Protein AF-0000000066654428 (afdb_homodimer)

Radius of gyration: 16.08 Å; Cα contacts (8 Å, |Δi|>4): 349; chains: 2; bounding box: 26×42×47 Å

Sequence (152 aa):
MPVRPGQLFSATLLLRHNFTASLLTLRIKVKKGLHVTAARPAQPTLWTAKLDRFKGSRHHTTLITCHRAGLTEPDSMPVRPGQLFSATLLLRHNFTASLLTLRIKVKKGLHVTAARPAQPTLWTAKLDRFKGSRHHTTLITCHRAGLTEPDS

Secondary structure (DSSP, 8-state):
----TT-EEEEEEEE-TT---SEEEEEEEEETTEEEEEEEES-TTTEEEEEEEEE-SSEEEEEEEEEETTS-----/----TT-EEEEEEEE-TT---SEEEEEEEEETTEEEEEEEES-TTTEEEEEEEEE-SSEEEEEEEEEETTS-----

Foldseek 3Di:
DPPDPPDDDDDDDDDDPPDDDQKDKDKDKDFPPDDDDDDDDPDCVQKDKDWDWDDDPGIIMIMIMMGGPPPPPPPD/DPPDPPDDDDDDDDDDPPDDDQKDKDKDKDFPPDDDDDDDDPDCVQKDKDWDWDDDPGIIMIMIMMGGPPPPPPPD

pLDDT: mean 82.87, std 14.74, rang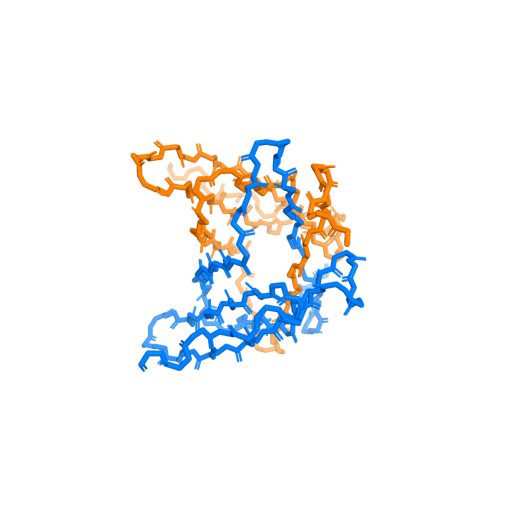e [31.94, 96.75]

Organism: Homo sapiens (NCBI:txid9606)

Solvent-accessible surface area (backbone atoms only — not comparable to full-atom values): 8413 Å² total; per-residue (Å²): 128,74,76,55,48,66,44,42,32,35,36,34,28,33,33,33,72,85,40,74,72,56,65,47,55,36,42,39,38,30,45,74,48,53,39,80,74,47,65,43,57,68,51,61,87,49,31,41,71,45,84,47,80,42,84,54,97,71,34,30,37,37,42,36,44,34,34,34,51,86,61,69,71,74,83,118,130,74,78,55,50,67,43,42,33,36,35,33,28,34,32,33,72,85,41,76,74,56,66,47,55,35,40,39,38,31,43,74,48,52,39,80,75,46,66,42,55,68,50,61,85,49,32,44,71,45,82,46,80,40,84,53,96,68,36,30,38,36,40,35,42,33,33,37,52,86,62,68,72,74,80,117

InterPro domains:
  IPR026307 Transmembrane protein 132 [PTHR13388] (2-69)
  IPR055421 Transmembrane protein TMEM132, cohesin-like domain [PF23039] (2-70)

Nearest PDB structures (foldseek):
  5wi4-assembly1_B  TM=5.857E-01  e=2.113E-01  Mus musculus
  7sbd-assembly1_H  TM=5.247E-01  e=6.976E+00  Mus musculus
  7sd2-assembly1_H  TM=4.646E-01  e=6.976E+00  Mus musculus
  5wi4-assembly1_B  TM=5.860E-01  e=2.113E-01  Mus musculus
  7sbd-assembly1_H  TM=5.267E-01  e=6.976E+00  Mus musculus

Structure (mmCIF, N/CA/C/O backbone):
data_AF-0000000066654428-model_v1
#
loop_
_entity.id
_entity.type
_entity.pdbx_description
1 polymer 'Transmembrane protein 132A'
#
loop_
_atom_site.group_PDB
_atom_site.id
_atom_site.type_symbol
_atom_site.label_atom_id
_atom_site.label_alt_id
_atom_site.label_comp_id
_atom_site.label_asym_id
_atom_site.label_entity_id
_atom_site.label_seq_id
_atom_site.pdbx_PDB_ins_code
_atom_site.Cartn_x
_atom_site.Cartn_y
_atom_site.Cartn_z
_atom_site.occupancy
_atom_site.B_iso_or_equiv
_atom_site.auth_seq_id
_atom_site.auth_comp_id
_atom_site.auth_asym_id
_atom_site.auth_atom_id
_atom_site.pdbx_PDB_model_num
ATOM 1 N N . MET A 1 1 ? 9.797 -19.156 -13.656 1 41.28 1 MET A N 1
ATOM 2 C CA . MET A 1 1 ? 9.789 -19.656 -12.281 1 41.28 1 MET A CA 1
ATOM 3 C C . MET A 1 1 ? 8.523 -19.219 -11.547 1 41.28 1 MET A C 1
ATOM 5 O O . MET A 1 1 ? 8.055 -18.094 -11.734 1 41.28 1 MET A O 1
ATOM 9 N N . PRO A 1 2 ? 7.82 -20.156 -11.008 1 47.47 2 PRO A N 1
ATOM 10 C CA . PRO A 1 2 ? 6.578 -19.844 -10.289 1 47.47 2 PRO A CA 1
ATOM 11 C C . PRO A 1 2 ? 6.766 -18.781 -9.211 1 47.47 2 PRO A C 1
ATOM 13 O O . PRO A 1 2 ? 7.883 -18.594 -8.719 1 47.47 2 PRO A O 1
ATOM 16 N N . VAL A 1 3 ? 5.875 -17.922 -9.203 1 57.34 3 VAL A N 1
ATOM 17 C CA . VAL A 1 3 ? 5.922 -16.969 -8.094 1 57.34 3 VAL A CA 1
ATOM 18 C C . VAL A 1 3 ? 6.184 -17.719 -6.785 1 57.34 3 VAL A C 1
ATOM 20 O O . VAL A 1 3 ? 5.594 -18.781 -6.539 1 57.34 3 VAL A O 1
ATOM 23 N N . ARG A 1 4 ? 7.414 -17.531 -6.289 1 64.69 4 ARG A N 1
ATOM 24 C CA . ARG A 1 4 ? 7.82 -18.25 -5.086 1 64.69 4 ARG A CA 1
ATOM 25 C C . ARG A 1 4 ? 7.203 -17.609 -3.842 1 64.69 4 ARG A C 1
ATOM 27 O O . ARG A 1 4 ? 7.039 -16.391 -3.771 1 64.69 4 ARG A O 1
ATOM 34 N N . PRO A 1 5 ? 6.582 -18.406 -3.078 1 64.62 5 PRO A N 1
ATOM 35 C CA . PRO A 1 5 ? 6.184 -17.938 -1.747 1 64.62 5 PRO A CA 1
ATOM 36 C C . PRO A 1 5 ? 7.266 -17.109 -1.067 1 64.62 5 PRO A C 1
ATOM 38 O O . PRO A 1 5 ? 8.453 -17.391 -1.213 1 64.62 5 PRO A O 1
ATOM 41 N N . GLY A 1 6 ? 6.848 -15.938 -0.519 1 74.25 6 GLY A N 1
ATOM 42 C CA . GLY A 1 6 ? 7.766 -15.094 0.233 1 74.25 6 GLY A CA 1
ATOM 43 C C . GLY A 1 6 ? 8.203 -13.859 -0.529 1 74.25 6 GLY A C 1
ATOM 44 O O . GLY A 1 6 ? 8.945 -13.031 -0.003 1 74.25 6 GLY A O 1
ATOM 45 N N . GLN A 1 7 ? 7.668 -13.836 -1.763 1 80.81 7 GLN A N 1
ATOM 46 C CA . GLN A 1 7 ? 8 -12.633 -2.523 1 80.81 7 GLN A CA 1
ATOM 47 C C . GLN A 1 7 ? 7.289 -11.406 -1.954 1 80.81 7 GLN A C 1
ATOM 49 O O . GLN A 1 7 ? 6.121 -11.484 -1.564 1 80.81 7 GLN A O 1
ATOM 54 N N . LEU A 1 8 ? 8.055 -10.25 -2.035 1 86.88 8 LEU A N 1
ATOM 55 C CA . LEU A 1 8 ? 7.527 -9.016 -1.458 1 86.88 8 LEU A CA 1
ATOM 56 C C . LEU A 1 8 ? 7.086 -8.047 -2.553 1 86.88 8 LEU A C 1
ATOM 58 O O . LEU A 1 8 ? 7.711 -7.977 -3.613 1 86.88 8 LEU A O 1
ATOM 62 N N . PHE A 1 9 ? 5.988 -7.449 -2.301 1 89.5 9 PHE A N 1
ATOM 63 C CA . PHE A 1 9 ? 5.5 -6.324 -3.088 1 89.5 9 PHE A CA 1
ATOM 64 C C . PHE A 1 9 ? 5.383 -5.074 -2.229 1 89.5 9 PHE A C 1
ATOM 66 O O . PHE A 1 9 ? 5.008 -5.148 -1.056 1 89.5 9 PHE A O 1
ATOM 73 N N . SER A 1 10 ? 5.754 -3.9 -2.924 1 93.62 10 SER A N 1
ATOM 74 C CA . SER A 1 10 ? 5.68 -2.672 -2.139 1 93.62 10 SER A CA 1
ATOM 75 C C . SER A 1 10 ? 4.926 -1.581 -2.891 1 93.62 10 SER A C 1
ATOM 77 O O . SER A 1 10 ? 4.984 -1.513 -4.121 1 93.62 10 SER A O 1
ATOM 79 N N . ALA A 1 11 ? 4.234 -0.847 -2.121 1 94.44 11 ALA A N 1
ATOM 80 C CA . ALA A 1 11 ? 3.645 0.391 -2.627 1 94.44 11 ALA A CA 1
ATOM 81 C C . ALA A 1 11 ? 4.168 1.601 -1.857 1 94.44 11 ALA A C 1
ATOM 83 O O . ALA A 1 11 ? 4.336 1.543 -0.637 1 94.44 11 ALA A O 1
ATOM 84 N N . THR A 1 12 ? 4.469 2.652 -2.615 1 94.69 12 THR A N 1
ATOM 85 C CA . THR A 1 12 ? 4.988 3.881 -2.023 1 94.69 12 THR A CA 1
ATOM 86 C C . THR A 1 12 ? 3.998 5.027 -2.205 1 94.69 12 THR A C 1
ATOM 88 O O . THR A 1 12 ? 3.414 5.188 -3.279 1 94.69 12 THR A O 1
ATOM 91 N N . LEU A 1 13 ? 3.844 5.852 -1.18 1 92.81 13 LEU A N 1
ATOM 92 C CA . LEU A 1 13 ? 2.939 6.996 -1.181 1 92.81 13 LEU A CA 1
ATOM 93 C C . LEU A 1 13 ? 3.695 8.289 -0.886 1 92.81 13 LEU A C 1
ATOM 95 O O . LEU A 1 13 ? 4.66 8.281 -0.119 1 92.81 13 LEU A O 1
ATOM 99 N N . LEU A 1 14 ? 3.166 9.367 -1.445 1 90.69 14 LEU A N 1
ATOM 100 C CA . LEU A 1 14 ? 3.766 10.68 -1.252 1 90.69 14 LEU A CA 1
ATOM 101 C C . LEU A 1 14 ? 2.754 11.656 -0.663 1 90.69 14 LEU A C 1
ATOM 103 O O . LEU A 1 14 ? 1.617 11.742 -1.133 1 90.69 14 LEU A O 1
ATOM 107 N N . LEU A 1 15 ? 3.271 12.367 0.256 1 86.5 15 LEU A N 1
ATOM 108 C CA . LEU A 1 15 ? 2.48 13.469 0.8 1 86.5 15 LEU A CA 1
ATOM 109 C C . LEU A 1 15 ? 2.652 14.727 -0.037 1 86.5 15 LEU A C 1
ATOM 111 O O . LEU A 1 15 ? 3.777 15.18 -0.255 1 86.5 15 LEU A O 1
ATOM 115 N N . ARG A 1 16 ? 1.512 15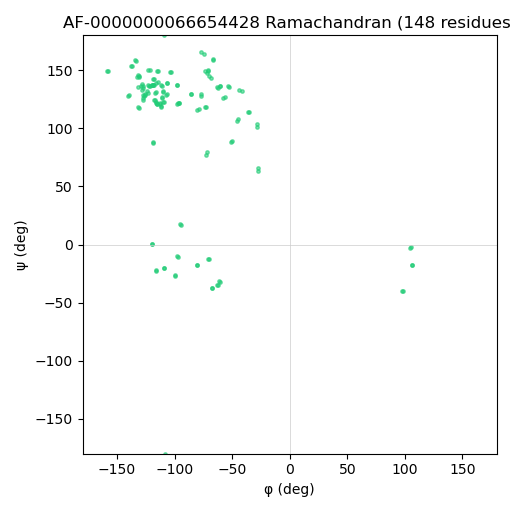.219 -0.35 1 84.94 16 ARG A N 1
ATOM 116 C CA . ARG A 1 16 ? 1.581 16.453 -1.125 1 84.94 16 ARG A CA 1
ATOM 117 C C . ARG A 1 16 ? 1.91 17.641 -0.231 1 84.94 16 ARG A C 1
ATOM 119 O O . ARG A 1 16 ? 1.803 17.547 0.994 1 84.94 16 ARG A O 1
ATOM 126 N N . HIS A 1 17 ? 2.283 18.703 -0.923 1 78.88 17 HIS A N 1
ATOM 127 C CA . HIS A 1 17 ? 2.744 19.891 -0.221 1 78.88 17 HIS A CA 1
ATOM 128 C C . HIS A 1 17 ? 1.653 20.469 0.684 1 78.88 17 HIS A C 1
ATOM 130 O O . HIS A 1 17 ? 1.942 20.969 1.77 1 78.88 17 HIS A O 1
ATOM 136 N N . ASN A 1 18 ? 0.404 20.297 0.252 1 74.75 18 ASN A N 1
ATOM 137 C CA . ASN A 1 18 ? -0.664 20.938 1.018 1 74.75 18 ASN A CA 1
ATOM 138 C C . ASN A 1 18 ? -1.264 19.984 2.043 1 74.75 18 ASN A C 1
ATOM 140 O O . ASN A 1 18 ? -2.289 20.281 2.654 1 74.75 18 ASN A O 1
ATOM 144 N N . PHE A 1 19 ? -0.547 18.922 2.328 1 77.25 19 PHE A N 1
ATOM 145 C CA . PHE A 1 19 ? -1.05 17.953 3.301 1 77.25 19 PHE A CA 1
ATOM 146 C C . PHE A 1 19 ? -0.788 18.438 4.723 1 77.25 19 PHE A C 1
ATOM 148 O O . PHE A 1 19 ? 0.36 18.688 5.098 1 77.25 19 PHE A O 1
ATOM 155 N N . THR A 1 20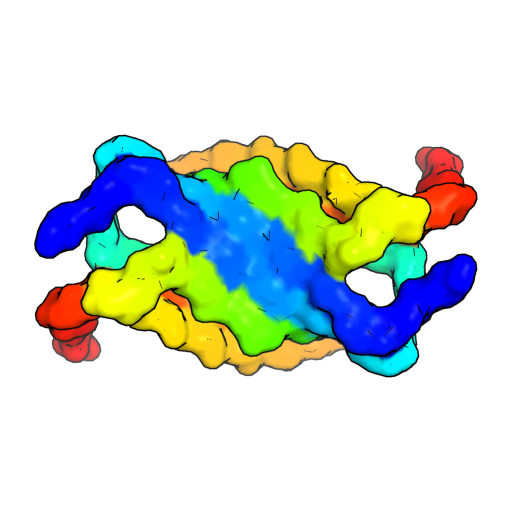 ? -1.75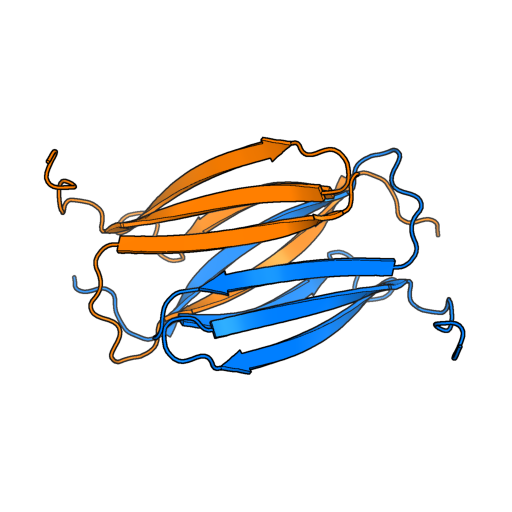3 18.703 5.504 1 78.38 20 THR A N 1
ATOM 156 C CA . THR A 1 20 ? -1.586 19.281 6.836 1 78.38 20 THR A CA 1
ATOM 157 C C . THR A 1 20 ? -2.148 18.344 7.902 1 78.38 20 THR A C 1
ATOM 159 O O . THR A 1 20 ? -2.039 18.625 9.102 1 78.38 20 THR A O 1
ATOM 162 N N . ALA A 1 21 ? -2.648 17.234 7.535 1 80 21 ALA A N 1
ATOM 163 C CA . ALA A 1 21 ? -3.281 16.344 8.5 1 80 21 ALA A CA 1
ATOM 164 C C . ALA A 1 21 ? -2.238 15.664 9.383 1 80 21 ALA A C 1
ATOM 166 O O . ALA A 1 21 ? -1.088 15.492 8.969 1 80 21 ALA A O 1
ATOM 167 N N . SER A 1 22 ? -2.688 15.398 10.625 1 82.75 22 SER A N 1
ATOM 168 C CA . SER A 1 22 ? -1.831 14.672 11.555 1 82.75 22 SER A CA 1
ATOM 169 C C . SER A 1 22 ? -2.189 13.188 11.594 1 82.75 22 SER A C 1
ATOM 171 O O . SER A 1 22 ? -1.554 12.406 12.312 1 82.75 22 SER A O 1
ATOM 173 N N . LEU A 1 23 ? -3.346 12.945 10.922 1 84.38 23 LEU A N 1
ATOM 174 C CA . LEU A 1 23 ? -3.828 11.57 10.844 1 84.38 23 LEU A CA 1
ATOM 175 C C . LEU A 1 23 ? -4.105 11.164 9.398 1 84.38 23 LEU A C 1
ATOM 177 O O . LEU A 1 23 ? -4.688 11.945 8.633 1 84.38 23 LEU A O 1
ATOM 181 N N . LEU A 1 24 ? -3.496 10.008 9.07 1 87.25 24 LEU A N 1
ATOM 182 C CA . LEU A 1 24 ? -3.791 9.445 7.758 1 87.25 24 LEU A CA 1
ATOM 183 C C . LEU A 1 24 ? -4.219 7.984 7.871 1 87.25 24 LEU A C 1
ATOM 185 O O . LEU A 1 24 ? -3.658 7.234 8.672 1 87.25 24 LEU A O 1
ATOM 189 N N . THR A 1 25 ? -5.254 7.684 7.07 1 90.12 25 THR A N 1
ATOM 190 C CA . THR A 1 25 ? -5.73 6.305 7.055 1 90.12 25 THR A CA 1
ATOM 191 C C . THR A 1 25 ? -5.719 5.746 5.633 1 90.12 25 THR A C 1
ATOM 193 O O . THR A 1 25 ? -6.156 6.414 4.695 1 90.12 25 THR A O 1
ATOM 196 N N . LEU A 1 26 ? -5.168 4.551 5.52 1 92.56 26 LEU A N 1
ATOM 197 C CA . LEU A 1 26 ? -5.199 3.822 4.258 1 92.56 26 LEU A CA 1
ATOM 198 C C . LEU A 1 26 ? -5.898 2.477 4.422 1 92.56 26 LEU A C 1
ATOM 200 O O . LEU A 1 26 ? -5.684 1.778 5.414 1 92.56 26 LEU A O 1
ATOM 204 N N . ARG A 1 27 ? -6.727 2.195 3.445 1 95.31 27 ARG A N 1
ATOM 205 C CA . ARG A 1 27 ? -7.375 0.889 3.383 1 95.31 27 ARG A CA 1
ATOM 206 C C . ARG A 1 27 ? -6.922 0.112 2.15 1 95.31 27 ARG A C 1
ATOM 208 O O . ARG A 1 27 ? -7.043 0.596 1.024 1 95.31 27 ARG A O 1
ATOM 215 N N . ILE A 1 28 ? -6.34 -1.056 2.418 1 95.44 28 ILE A N 1
ATOM 216 C CA . ILE A 1 28 ? -5.816 -1.895 1.345 1 95.44 28 ILE A CA 1
ATOM 217 C C . ILE A 1 28 ? -6.59 -3.211 1.295 1 95.44 28 ILE A C 1
ATOM 219 O O . ILE A 1 28 ? -6.652 -3.939 2.287 1 95.44 28 ILE A O 1
ATOM 223 N N . LYS A 1 29 ? -7.188 -3.506 0.164 1 94.75 29 LYS A N 1
ATOM 224 C CA . LYS A 1 29 ? -7.84 -4.785 -0.091 1 94.75 29 LYS A CA 1
ATOM 225 C C . LYS A 1 29 ? -7.02 -5.641 -1.053 1 94.75 29 LYS A C 1
ATOM 227 O O . LYS A 1 29 ? -6.621 -5.172 -2.121 1 94.75 29 LYS A O 1
ATOM 232 N N . VAL A 1 30 ? -6.797 -6.949 -0.598 1 91.31 30 VAL A N 1
ATOM 233 C CA . VAL A 1 30 ? -5.992 -7.848 -1.419 1 91.31 30 VAL A CA 1
ATOM 234 C C . VAL A 1 30 ? -6.672 -9.211 -1.515 1 91.31 30 VAL A C 1
ATOM 236 O O . VAL A 1 30 ? -7.523 -9.547 -0.689 1 91.31 30 VAL A O 1
ATOM 239 N N . LYS A 1 31 ? -6.289 -9.867 -2.508 1 86.19 31 LYS A N 1
ATOM 240 C CA . LYS A 1 31 ? -6.789 -11.227 -2.648 1 86.19 31 LYS A CA 1
ATOM 241 C C . LYS A 1 31 ? -6.25 -12.125 -1.536 1 86.19 31 LYS A C 1
ATOM 243 O O . LYS A 1 31 ? -5.219 -11.828 -0.934 1 86.19 31 LYS A O 1
ATOM 248 N N . LYS A 1 32 ? -7.055 -13.273 -1.359 1 83.81 32 LYS A N 1
ATOM 249 C CA . LYS A 1 32 ? -6.574 -14.266 -0.402 1 83.81 32 LYS A CA 1
ATOM 250 C C . LYS A 1 32 ? -5.215 -14.812 -0.817 1 83.81 32 LYS A C 1
ATOM 252 O O . LYS A 1 32 ? -4.973 -15.055 -2.002 1 83.81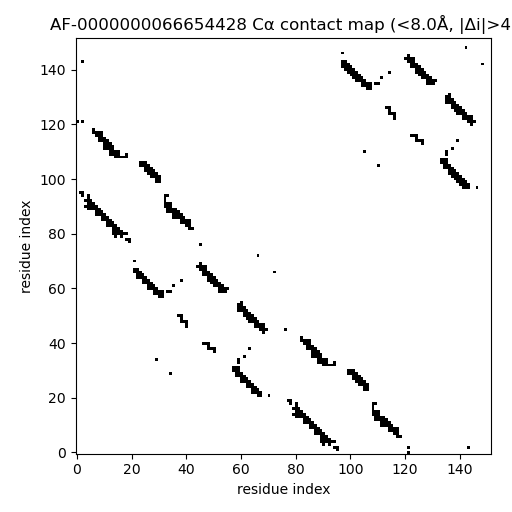 32 LYS A O 1
ATOM 257 N N . GLY A 1 33 ? -4.27 -14.953 0.179 1 83.88 33 GLY A N 1
ATOM 258 C CA . GLY A 1 33 ? -2.918 -15.398 -0.127 1 83.88 33 GLY A CA 1
ATOM 259 C C . GLY A 1 33 ? -1.893 -14.281 -0.056 1 83.88 33 GLY A C 1
ATOM 260 O O . GLY A 1 33 ? -0.688 -14.539 -0.01 1 83.88 33 GLY A O 1
ATOM 261 N N . LEU A 1 34 ? -2.367 -13.086 -0.093 1 86.12 34 LEU A N 1
ATOM 262 C CA . LEU A 1 34 ? -1.494 -11.938 0.106 1 86.12 34 LEU A CA 1
ATOM 263 C C . LEU A 1 34 ? -1.672 -11.352 1.504 1 86.12 34 LEU A C 1
ATOM 265 O O . LEU A 1 34 ? -2.76 -11.43 2.078 1 86.12 34 LEU A O 1
ATOM 269 N N . HIS A 1 35 ? -0.455 -10.773 1.996 1 89.75 35 HIS A N 1
ATOM 270 C CA . HIS A 1 35 ? -0.482 -10.148 3.312 1 89.75 35 HIS A CA 1
ATOM 271 C C . HIS A 1 35 ? 0.348 -8.867 3.332 1 89.75 35 HIS A C 1
ATOM 273 O O . HIS A 1 35 ? 1.509 -8.867 2.914 1 89.75 35 HIS A O 1
ATOM 279 N N . VAL A 1 36 ? -0.372 -7.863 3.82 1 93.5 36 VAL A N 1
ATOM 280 C CA . VAL A 1 36 ? 0.427 -6.672 4.098 1 93.5 36 VAL A CA 1
ATOM 281 C C . VAL A 1 36 ? 1.292 -6.906 5.332 1 93.5 36 VAL A C 1
ATOM 283 O O . VAL A 1 36 ? 0.772 -7.141 6.426 1 93.5 36 VAL A O 1
ATOM 286 N N . THR A 1 37 ? 2.576 -6.852 5.203 1 93.75 37 THR A N 1
ATOM 287 C CA . THR A 1 37 ? 3.477 -7.238 6.285 1 93.75 37 THR A CA 1
ATOM 288 C C . THR A 1 37 ? 3.996 -6.008 7.023 1 93.75 37 THR A C 1
ATOM 290 O O . THR A 1 37 ? 4.391 -6.098 8.188 1 93.75 37 THR A O 1
ATOM 293 N N . ALA A 1 38 ? 4.047 -4.879 6.324 1 94.06 38 ALA A N 1
ATOM 294 C CA . ALA A 1 38 ? 4.602 -3.707 6.996 1 94.06 38 ALA A CA 1
ATOM 295 C C . ALA A 1 38 ? 4.125 -2.418 6.336 1 94.06 38 ALA A C 1
ATOM 297 O O . ALA A 1 38 ? 3.758 -2.416 5.156 1 94.06 38 ALA A O 1
ATOM 298 N N . ALA A 1 39 ? 4.016 -1.459 7.074 1 93.5 39 ALA A N 1
ATOM 299 C CA . ALA A 1 39 ? 3.873 -0.062 6.672 1 93.5 39 ALA A CA 1
ATOM 300 C C . ALA A 1 39 ? 4.938 0.81 7.336 1 93.5 39 ALA A C 1
ATOM 302 O O . ALA A 1 39 ? 5.133 0.748 8.547 1 93.5 39 ALA A O 1
ATOM 303 N N . ARG A 1 40 ? 5.535 1.527 6.414 1 91.31 40 ARG A N 1
ATOM 304 C CA . ARG A 1 40 ? 6.672 2.27 6.949 1 91.31 40 ARG A CA 1
ATOM 305 C C . ARG A 1 40 ? 6.621 3.732 6.527 1 91.31 40 ARG A C 1
ATOM 307 O O . ARG A 1 40 ? 6.684 4.043 5.336 1 91.31 40 ARG A O 1
ATOM 314 N N . PRO A 1 41 ? 6.5 4.621 7.566 1 87.62 41 PRO A N 1
ATOM 315 C CA . PRO A 1 41 ? 6.676 6.031 7.219 1 87.62 41 PRO A CA 1
ATOM 316 C C . PRO A 1 41 ? 8.117 6.379 6.875 1 87.62 41 PRO A C 1
ATOM 318 O O . PRO A 1 41 ? 9.047 5.754 7.391 1 87.62 41 PRO A O 1
ATOM 321 N N . ALA A 1 42 ? 8.305 7.32 6.047 1 84.94 42 ALA A N 1
ATOM 322 C CA . ALA A 1 42 ? 9.648 7.73 5.652 1 84.94 42 ALA A CA 1
ATOM 323 C C . ALA A 1 42 ? 10.43 8.266 6.852 1 84.94 42 ALA A C 1
ATOM 325 O O . ALA A 1 42 ? 11.656 8.141 6.902 1 84.94 42 ALA A O 1
ATOM 326 N N . GLN A 1 43 ? 9.719 8.922 7.723 1 86.25 43 GLN A N 1
ATOM 327 C CA . GLN A 1 43 ? 10.336 9.461 8.93 1 86.25 43 GLN A CA 1
ATOM 328 C C . GLN A 1 43 ? 9.711 8.852 10.18 1 86.25 43 GLN A C 1
ATOM 330 O O . GLN A 1 43 ? 8.852 9.469 10.82 1 86.25 43 GLN A O 1
ATOM 335 N N . PRO A 1 44 ? 10.219 7.727 10.625 1 84.38 44 PRO A N 1
ATOM 336 C CA . PRO A 1 44 ? 9.602 6.988 11.727 1 84.38 44 PRO A CA 1
ATOM 337 C C . PRO A 1 44 ? 9.742 7.707 13.07 1 84.38 44 PRO A C 1
ATOM 339 O O . PRO A 1 44 ? 9.07 7.344 14.039 1 84.38 44 PRO A O 1
ATOM 342 N N . THR A 1 45 ? 10.555 8.672 13.102 1 83.31 45 THR A N 1
ATOM 343 C CA . THR A 1 45 ? 10.672 9.445 14.336 1 83.31 45 THR A CA 1
ATOM 344 C C . THR A 1 45 ? 9.539 10.469 14.43 1 83.31 45 THR A C 1
ATOM 346 O O . THR A 1 45 ? 9.25 10.977 15.516 1 83.31 45 THR A O 1
ATOM 349 N N . LEU A 1 46 ? 8.875 10.758 13.305 1 83.56 46 LEU A N 1
ATOM 350 C CA . LEU A 1 46 ? 7.855 11.789 13.266 1 83.56 46 LEU A CA 1
ATOM 351 C C . LEU A 1 46 ? 6.465 11.18 13.109 1 83.56 46 LEU A C 1
ATOM 353 O O . LEU A 1 46 ? 5.461 11.828 13.422 1 83.56 46 LEU A O 1
ATOM 357 N N . TRP A 1 47 ? 6.531 9.93 12.617 1 86 47 TRP A N 1
ATOM 358 C CA . TRP A 1 47 ? 5.254 9.266 12.383 1 86 47 TRP A CA 1
ATOM 359 C C . TRP A 1 47 ? 5.258 7.855 12.961 1 86 47 TRP A C 1
ATOM 361 O O . TRP A 1 47 ? 6.273 7.16 12.898 1 86 47 TRP A O 1
ATOM 371 N N . THR A 1 48 ? 3.961 7.562 13.469 1 89.19 48 THR A N 1
ATOM 372 C CA . THR A 1 48 ? 3.748 6.168 13.836 1 89.19 48 THR A CA 1
ATOM 373 C C . THR A 1 48 ? 2.703 5.52 12.93 1 89.19 48 THR A C 1
ATOM 375 O O . THR A 1 48 ? 1.821 6.203 12.406 1 89.19 48 THR A O 1
ATOM 378 N N . ALA A 1 49 ? 2.934 4.227 12.758 1 91.75 49 ALA A N 1
ATOM 379 C CA . ALA A 1 49 ? 1.996 3.494 11.906 1 91.75 49 ALA A CA 1
ATOM 380 C C . ALA A 1 49 ? 1.456 2.26 12.625 1 91.75 49 ALA A C 1
ATOM 382 O O . ALA A 1 49 ? 2.197 1.569 13.328 1 91.75 49 ALA A O 1
ATOM 383 N N . LYS A 1 50 ? 0.147 2.078 12.531 1 93.19 50 LYS A N 1
ATOM 384 C CA . LYS A 1 50 ? -0.521 0.878 13.023 1 93.19 50 LYS A CA 1
ATOM 385 C C . LYS A 1 50 ? -1.216 0.129 11.891 1 93.19 50 LYS A C 1
ATOM 387 O O . LYS A 1 50 ? -1.834 0.744 11.023 1 93.19 50 LYS A O 1
ATOM 392 N N . LEU A 1 51 ? -0.993 -1.225 12.016 1 95.31 51 LEU A N 1
ATOM 393 C CA . LEU A 1 51 ? -1.641 -2.076 11.023 1 95.31 51 LEU A CA 1
ATOM 394 C C . LEU A 1 51 ? -2.717 -2.941 11.664 1 95.31 51 LEU A C 1
ATOM 396 O O . LEU A 1 51 ? -2.445 -3.658 12.633 1 95.31 51 LEU A O 1
ATOM 400 N N . ASP A 1 52 ? -3.992 -2.775 11.164 1 96.25 52 ASP A N 1
ATOM 401 C CA . ASP A 1 52 ? -5.086 -3.67 11.531 1 96.25 52 ASP A CA 1
ATOM 402 C C . ASP A 1 52 ? -5.512 -4.535 10.344 1 96.25 52 ASP A C 1
ATOM 404 O O . ASP A 1 52 ? -5.832 -4.012 9.273 1 96.25 52 ASP A O 1
ATOM 408 N N . ARG A 1 53 ? -5.531 -5.871 10.562 1 94.5 53 ARG A N 1
ATOM 409 C CA . ARG A 1 53 ? -5.84 -6.797 9.477 1 94.5 53 ARG A CA 1
ATOM 410 C C . ARG A 1 53 ? -7.191 -7.465 9.703 1 94.5 53 ARG A C 1
ATOM 412 O O . ARG A 1 53 ? -7.516 -7.871 10.82 1 94.5 53 ARG A O 1
ATOM 419 N N . PHE A 1 54 ? -7.887 -7.5 8.57 1 94.5 54 PHE A N 1
ATOM 420 C CA . PHE A 1 54 ? -9.203 -8.125 8.594 1 94.5 54 PHE A CA 1
ATOM 421 C C . PHE A 1 54 ? -9.32 -9.188 7.508 1 94.5 54 PHE A C 1
ATOM 423 O O . PHE A 1 54 ? -9 -8.93 6.348 1 94.5 54 PHE A O 1
ATOM 430 N N . LYS A 1 55 ? -9.695 -10.344 7.98 1 89.44 55 LYS A N 1
ATOM 431 C CA . LYS A 1 55 ? -9.859 -11.445 7.035 1 89.44 55 LYS A CA 1
ATOM 432 C C . LYS A 1 55 ? -11.328 -11.609 6.637 1 89.44 55 LYS A C 1
ATOM 434 O O . LYS A 1 55 ? -12.195 -11.727 7.5 1 89.44 55 LYS A O 1
ATOM 439 N N . GLY A 1 56 ? -11.508 -11.477 5.32 1 87.62 56 GLY A N 1
ATOM 440 C CA . GLY A 1 56 ? -12.828 -11.758 4.789 1 87.62 56 GLY A CA 1
ATOM 441 C C . GLY A 1 56 ? -12.891 -13.047 3.984 1 87.62 56 GLY A C 1
ATOM 442 O O . GLY A 1 56 ? -11.93 -13.812 3.961 1 87.62 56 GLY A O 1
ATOM 443 N N . SER A 1 57 ? -14.141 -13.312 3.479 1 86.5 57 SER A N 1
ATOM 444 C CA . SER A 1 57 ? -14.328 -14.555 2.738 1 86.5 57 SER A CA 1
ATOM 445 C C . SER A 1 57 ? -13.555 -14.531 1.426 1 86.5 57 SER A C 1
ATOM 447 O O . SER A 1 57 ? -12.977 -15.547 1.027 1 86.5 57 SER A O 1
ATOM 449 N N . ARG A 1 58 ? -13.531 -13.312 0.8 1 85.38 58 ARG A N 1
ATOM 450 C CA . ARG A 1 58 ? -12.898 -13.281 -0.514 1 85.38 58 ARG A CA 1
ATOM 451 C C . ARG A 1 58 ? -11.656 -12.391 -0.501 1 85.38 58 ARG A C 1
ATOM 453 O O . ARG A 1 58 ? -10.797 -12.508 -1.3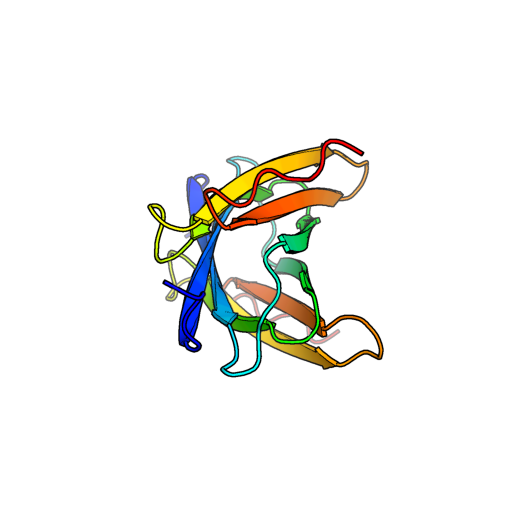78 1 85.38 58 ARG A O 1
ATOM 460 N N . HIS A 1 59 ? -11.539 -11.453 0.432 1 89.88 59 HIS A N 1
ATOM 461 C CA . HIS A 1 59 ? -10.406 -10.531 0.486 1 89.88 59 HIS A CA 1
ATOM 462 C C . HIS A 1 59 ? -9.93 -10.344 1.919 1 89.88 59 HIS A C 1
ATOM 464 O O . HIS A 1 59 ? -10.68 -10.562 2.869 1 89.88 59 HIS A O 1
ATOM 470 N N . HIS A 1 60 ? -8.656 -10.008 1.963 1 93.31 60 HIS A N 1
ATOM 471 C CA . HIS A 1 60 ? -8.109 -9.453 3.195 1 93.31 60 HIS A CA 1
ATOM 472 C C . HIS A 1 60 ? -8.062 -7.93 3.135 1 93.31 60 HIS A C 1
ATOM 474 O O . HIS A 1 60 ? -7.762 -7.352 2.086 1 93.31 60 HIS A O 1
ATOM 480 N N . THR A 1 61 ? -8.445 -7.328 4.215 1 95.88 61 THR A N 1
ATOM 481 C CA . THR A 1 61 ? -8.391 -5.875 4.301 1 95.88 61 THR A CA 1
ATOM 482 C C . THR A 1 61 ? -7.426 -5.434 5.395 1 95.88 61 THR A C 1
ATOM 484 O O . THR A 1 61 ? -7.43 -5.988 6.496 1 95.88 61 THR A O 1
ATOM 487 N N . THR A 1 62 ? -6.578 -4.551 5.051 1 95.75 62 THR A N 1
ATOM 488 C CA . THR A 1 62 ? -5.684 -3.965 6.043 1 95.75 62 THR A CA 1
ATOM 489 C C . THR A 1 62 ? -5.938 -2.467 6.184 1 95.75 62 THR A C 1
ATOM 491 O O . THR A 1 62 ? -5.934 -1.736 5.191 1 95.75 62 THR A O 1
ATOM 494 N N . LEU A 1 63 ? -6.199 -2.1 7.398 1 96.75 63 LEU A N 1
ATOM 495 C CA . LEU A 1 63 ? -6.285 -0.681 7.727 1 96.75 63 LEU A CA 1
ATOM 496 C C . LEU A 1 63 ? -4.969 -0.176 8.312 1 96.75 63 LEU A C 1
ATOM 498 O O . LEU A 1 63 ? -4.488 -0.702 9.312 1 96.75 63 LEU A O 1
ATOM 502 N N . ILE A 1 64 ? -4.441 0.818 7.633 1 95.38 64 ILE A N 1
ATOM 503 C CA . ILE A 1 64 ? -3.229 1.443 8.156 1 95.38 64 ILE A CA 1
ATOM 504 C C . ILE A 1 64 ? -3.551 2.846 8.664 1 95.38 64 ILE A C 1
ATOM 506 O O . ILE A 1 64 ? -4.074 3.68 7.922 1 95.38 64 ILE A O 1
ATOM 510 N N . THR A 1 65 ? -3.256 3.039 9.883 1 93.12 65 THR A N 1
ATOM 511 C CA . THR A 1 65 ? -3.428 4.355 10.492 1 93.12 65 THR A CA 1
ATOM 512 C C . THR A 1 65 ? -2.076 4.969 10.836 1 93.12 65 THR A C 1
ATOM 514 O O . THR A 1 65 ? -1.303 4.391 11.602 1 93.12 65 THR A O 1
ATOM 517 N N . CYS A 1 66 ? -1.82 6.074 10.234 1 89.5 66 CYS A N 1
ATOM 518 C CA . CYS A 1 66 ? -0.591 6.801 10.531 1 89.5 66 CYS A CA 1
ATOM 519 C C . CYS A 1 66 ? -0.89 8.094 11.281 1 89.5 66 CYS A C 1
ATOM 521 O O . CYS A 1 66 ? -1.776 8.859 10.883 1 89.5 66 CYS A O 1
ATOM 523 N N . HIS A 1 67 ? -0.145 8.32 12.383 1 87.81 67 HIS A N 1
ATOM 524 C CA . HIS A 1 67 ? -0.342 9.516 13.188 1 87.81 67 HIS A CA 1
ATOM 525 C C . HIS A 1 67 ? 0.986 10.203 13.484 1 87.81 67 HIS A C 1
ATOM 527 O O . HIS A 1 67 ? 2 9.539 13.703 1 87.81 67 HIS A O 1
ATOM 533 N N . ARG A 1 68 ? 0.891 11.547 13.312 1 83.06 68 ARG A N 1
ATOM 534 C CA . ARG A 1 68 ? 2.074 12.297 13.719 1 83.06 68 ARG A CA 1
ATOM 535 C C . ARG A 1 68 ? 2.426 12.023 15.172 1 83.06 68 ARG A C 1
ATOM 537 O O . ARG A 1 68 ? 1.556 12.07 16.047 1 83.06 68 ARG A O 1
ATOM 544 N N . ALA A 1 69 ? 3.682 11.664 15.148 1 78.06 69 ALA A N 1
ATOM 545 C CA . ALA A 1 69 ? 4.156 11.359 16.5 1 78.06 69 ALA A CA 1
ATOM 546 C C . ALA A 1 69 ? 4.086 12.594 17.391 1 78.06 69 ALA A C 1
ATOM 548 O O . ALA A 1 69 ? 4.359 13.711 16.953 1 78.06 69 ALA A O 1
ATOM 549 N N . GLY A 1 70 ? 3.561 12.312 18.594 1 73.06 70 GLY A N 1
ATOM 550 C CA . GLY A 1 70 ? 3.461 13.375 19.578 1 73.06 70 GLY A CA 1
ATOM 551 C C . GLY A 1 70 ? 2.08 14 19.641 1 73.06 70 GLY A C 1
ATOM 552 O O . GLY A 1 70 ? 1.75 14.688 20.609 1 73.06 70 GLY A O 1
ATOM 553 N N . LEU A 1 71 ? 1.433 14.195 18.422 1 61.28 71 LEU A N 1
ATOM 554 C CA . LEU A 1 71 ? 0.08 14.734 18.531 1 61.28 71 LEU A CA 1
ATOM 555 C C . LEU A 1 71 ? -0.883 13.664 19.047 1 61.28 71 LEU A C 1
ATOM 557 O O . LEU A 1 71 ? -0.914 12.547 18.5 1 61.28 71 LEU A O 1
ATOM 561 N N . THR A 1 72 ? -0.868 13.391 20.312 1 53.03 72 THR A N 1
ATOM 562 C CA . THR A 1 72 ? -1.797 12.508 21 1 53.03 72 THR A CA 1
ATOM 563 C C . THR A 1 72 ? -3.152 12.484 20.297 1 53.03 72 THR A C 1
ATOM 565 O O . THR A 1 72 ? -3.723 13.539 20.016 1 53.03 72 THR A O 1
ATOM 568 N N . GLU A 1 73 ? -3.426 11.398 19.562 1 51.41 73 GLU A N 1
ATOM 569 C CA . GLU A 1 73 ? -4.809 11.258 19.125 1 51.41 73 GLU A CA 1
ATOM 570 C C . GLU A 1 73 ? -5.785 11.758 20.172 1 51.41 73 GLU A C 1
ATOM 572 O O . GLU A 1 73 ? -5.621 11.461 21.359 1 51.41 73 GLU A O 1
ATOM 577 N N . PRO A 1 74 ? -6.523 12.773 20 1 44.38 74 PRO A N 1
ATOM 578 C CA . PRO A 1 74 ? -7.543 13.07 21 1 44.38 74 PRO A CA 1
ATOM 579 C C . PRO A 1 74 ? -8.422 11.859 21.328 1 44.38 74 PRO A C 1
ATOM 581 O O . PRO A 1 74 ? -8.836 11.141 20.422 1 44.38 74 PRO A O 1
ATOM 584 N N . ASP A 1 75 ? -7.977 10.992 22.359 1 41.56 75 ASP A N 1
ATOM 585 C CA . ASP A 1 75 ? -8.984 10.094 22.922 1 41.56 75 ASP A CA 1
ATOM 586 C C . ASP A 1 75 ? -10.383 10.688 22.797 1 41.56 75 ASP A C 1
ATOM 588 O O . ASP A 1 75 ? -10.695 11.695 23.422 1 41.56 75 ASP A O 1
ATOM 592 N N . SER A 1 76 ? -10.828 10.883 21.625 1 33.22 76 SER A N 1
ATOM 593 C CA . SER A 1 76 ? -12.227 11.227 21.828 1 33.22 76 SER A CA 1
ATOM 594 C C . SER A 1 76 ? -12.992 10.078 22.469 1 33.22 76 SER A C 1
ATOM 596 O O . SER A 1 76 ? -12.641 8.906 22.281 1 33.22 76 SER A O 1
ATOM 598 N N . MET B 1 1 ? 8.492 19.188 13.688 1 42.41 1 MET B N 1
ATOM 599 C CA . MET B 1 1 ? 8.609 19.641 12.312 1 42.41 1 MET B CA 1
ATOM 600 C C . MET B 1 1 ? 7.395 19.234 11.492 1 42.41 1 MET B C 1
ATOM 602 O O . MET B 1 1 ? 6.875 18.125 11.648 1 42.41 1 MET B O 1
ATOM 606 N N . PRO B 1 2 ? 6.77 20.172 10.898 1 48.88 2 PRO B N 1
ATOM 607 C CA . PRO B 1 2 ? 5.566 19.875 10.109 1 48.88 2 PRO B CA 1
ATOM 608 C C . PRO B 1 2 ? 5.797 18.797 9.062 1 48.88 2 PRO B C 1
ATOM 610 O O . PRO B 1 2 ? 6.934 18.562 8.641 1 48.88 2 PRO B O 1
ATOM 613 N N . VAL B 1 3 ? 4.879 17.953 9 1 58.53 3 VAL B N 1
ATOM 614 C CA . VAL B 1 3 ? 4.953 16.984 7.91 1 58.53 3 VAL B CA 1
ATOM 615 C C . VAL B 1 3 ? 5.293 17.703 6.602 1 58.53 3 VAL B C 1
ATOM 617 O O . VAL B 1 3 ? 4.723 18.75 6.293 1 58.53 3 VAL B O 1
ATOM 620 N N . ARG B 1 4 ? 6.547 17.5 6.18 1 66.25 4 ARG B N 1
ATOM 621 C CA . ARG B 1 4 ? 7.016 18.188 4.98 1 66.25 4 ARG B CA 1
ATOM 622 C C . ARG B 1 4 ? 6.473 17.531 3.719 1 66.25 4 ARG B C 1
ATOM 624 O O . ARG B 1 4 ? 6.324 16.312 3.67 1 66.25 4 ARG B O 1
ATOM 631 N N . PRO B 1 5 ? 5.918 18.312 2.891 1 67.25 5 PRO B N 1
ATOM 632 C CA . PRO B 1 5 ? 5.594 17.812 1.554 1 67.25 5 PRO B CA 1
ATOM 633 C C . PRO B 1 5 ? 6.723 16.984 0.941 1 67.25 5 PRO B C 1
ATOM 635 O O . PRO B 1 5 ? 7.898 17.297 1.138 1 67.25 5 PRO B O 1
ATOM 638 N N . GLY B 1 6 ? 6.352 15.812 0.38 1 76.25 6 GLY B N 1
ATOM 639 C CA . GLY B 1 6 ? 7.324 14.984 -0.32 1 76.25 6 GLY B CA 1
ATOM 640 C C . GLY B 1 6 ? 7.754 13.766 0.473 1 76.25 6 GLY B C 1
ATOM 641 O O . GLY B 1 6 ? 8.539 12.945 -0.013 1 76.25 6 GLY B O 1
ATOM 642 N N . GLN B 1 7 ? 7.18 13.758 1.685 1 82.12 7 GLN B N 1
ATOM 643 C CA . GLN B 1 7 ? 7.504 12.57 2.471 1 82.12 7 GLN B CA 1
ATOM 644 C C . GLN B 1 7 ? 6.867 11.32 1.869 1 82.12 7 GLN B C 1
ATOM 646 O O . GLN B 1 7 ? 5.719 11.359 1.418 1 82.12 7 GLN B O 1
ATOM 651 N N . LEU B 1 8 ? 7.68 10.195 1.979 1 87.62 8 LEU B N 1
ATOM 652 C CA . LEU B 1 8 ? 7.223 8.945 1.384 1 87.62 8 LEU B CA 1
ATOM 653 C C . LEU B 1 8 ? 6.781 7.957 2.461 1 87.62 8 LEU B C 1
ATOM 655 O O . LEU B 1 8 ? 7.379 7.902 3.539 1 87.62 8 LEU B O 1
ATOM 659 N N . PHE B 1 9 ? 5.719 7.305 2.168 1 89.38 9 PHE B N 1
ATOM 660 C CA . PHE B 1 9 ? 5.234 6.168 2.943 1 89.38 9 PHE B CA 1
ATOM 661 C C . PHE B 1 9 ? 5.184 4.91 2.086 1 89.38 9 PHE B C 1
ATOM 663 O O . PHE B 1 9 ? 4.863 4.977 0.897 1 89.38 9 PHE B O 1
ATOM 670 N N . SER B 1 10 ? 5.555 3.75 2.801 1 93.75 10 SER B N 1
ATOM 671 C CA . SER B 1 10 ? 5.543 2.521 2.014 1 93.75 10 SER B CA 1
ATOM 672 C C . SER B 1 10 ? 4.785 1.41 2.734 1 93.75 10 SER B C 1
ATOM 674 O O . SER B 1 10 ? 4.801 1.34 3.965 1 93.75 10 SER B O 1
ATOM 676 N N . ALA B 1 11 ? 4.137 0.667 1.939 1 94.5 11 ALA B N 1
ATOM 677 C CA . ALA B 1 11 ? 3.555 -0.585 2.416 1 94.5 11 ALA B CA 1
ATOM 678 C C . ALA B 1 11 ? 4.137 -1.78 1.669 1 94.5 11 ALA B C 1
ATOM 680 O O . ALA B 1 11 ? 4.352 -1.719 0.456 1 94.5 11 ALA B O 1
ATOM 681 N N . THR B 1 12 ? 4.43 -2.832 2.443 1 94.69 12 THR B N 1
ATOM 682 C CA . THR B 1 12 ? 5.008 -4.043 1.871 1 94.69 12 THR B CA 1
ATOM 683 C C . THR B 1 12 ? 4.059 -5.227 2.029 1 94.69 12 THR B C 1
ATOM 685 O O . THR B 1 12 ? 3.453 -5.402 3.088 1 94.69 12 THR B O 1
ATOM 688 N N . LEU B 1 13 ? 3.947 -6.051 0.991 1 92.69 13 LEU B N 1
ATOM 689 C CA . LEU B 1 13 ? 3.092 -7.23 0.977 1 92.69 13 LEU B CA 1
ATOM 690 C C . LEU B 1 13 ? 3.906 -8.492 0.707 1 92.69 13 LEU B C 1
ATOM 692 O O . LEU B 1 13 ? 4.887 -8.453 -0.043 1 92.69 13 LEU B O 1
ATOM 696 N N . LEU B 1 14 ? 3.418 -9.586 1.26 1 90.31 14 LEU B N 1
ATOM 697 C CA . LEU B 1 14 ? 4.07 -10.883 1.078 1 90.31 14 LEU B CA 1
ATOM 698 C C . LEU B 1 14 ? 3.111 -11.891 0.455 1 90.31 14 LEU B C 1
ATOM 700 O O . LEU B 1 14 ? 1.963 -12.008 0.889 1 90.31 14 LEU B O 1
ATOM 704 N N . LEU B 1 15 ? 3.67 -12.578 -0.46 1 85.81 15 LEU B N 1
ATOM 705 C CA . LEU B 1 15 ? 2.924 -13.688 -1.043 1 85.81 15 LEU B CA 1
ATOM 706 C C . LEU B 1 15 ? 3.105 -14.961 -0.218 1 85.81 15 LEU B C 1
ATOM 708 O O . LEU B 1 15 ? 4.234 -15.375 0.051 1 85.81 15 LEU B O 1
ATOM 712 N N . ARG B 1 16 ? 1.985 -15.508 0.063 1 84.12 16 ARG B N 1
ATOM 713 C CA . ARG B 1 16 ? 2.061 -16.75 0.822 1 84.12 16 ARG B CA 1
ATOM 714 C C . ARG B 1 16 ? 2.527 -17.906 -0.06 1 84.12 16 ARG B C 1
ATOM 716 O O . ARG B 1 16 ? 2.502 -17.797 -1.288 1 84.12 16 ARG B O 1
ATOM 723 N N . HIS B 1 17 ? 2.936 -18.953 0.65 1 77.75 17 HIS B N 1
ATOM 724 C CA . HIS B 1 17 ? 3.51 -20.109 -0.034 1 77.75 17 HIS B CA 1
ATOM 725 C C . HIS B 1 17 ? 2.51 -20.734 -1.003 1 77.75 17 HIS B C 1
ATOM 727 O O . HIS B 1 17 ? 2.891 -21.203 -2.074 1 77.75 17 HIS B O 1
ATOM 733 N N . ASN B 1 18 ? 1.213 -20.656 -0.656 1 74.5 18 ASN B N 1
ATOM 734 C CA . ASN B 1 18 ? 0.231 -21.344 -1.486 1 74.5 18 ASN B CA 1
ATOM 735 C C . ASN B 1 18 ? -0.389 -20.406 -2.518 1 74.5 18 ASN B C 1
ATOM 737 O O . ASN B 1 18 ? -1.37 -20.766 -3.174 1 74.5 18 ASN B O 1
ATOM 741 N N . PHE B 1 19 ? 0.258 -19.297 -2.748 1 77.25 19 PHE B N 1
ATOM 742 C CA . PHE B 1 19 ? -0.263 -18.344 -3.723 1 77.25 19 PHE B CA 1
ATOM 743 C C . PHE B 1 19 ? 0.063 -18.781 -5.141 1 77.25 19 PHE B C 1
ATOM 745 O O . PHE B 1 19 ? 1.23 -19 -5.48 1 77.25 19 PHE B O 1
ATOM 752 N N . THR B 1 20 ? -0.862 -19.078 -5.965 1 78.25 20 THR B N 1
ATOM 753 C CA . THR B 1 20 ? -0.63 -19.625 -7.301 1 78.25 20 THR B CA 1
ATOM 754 C C . THR B 1 20 ? -1.196 -18.688 -8.367 1 78.25 20 THR B C 1
ATOM 756 O O . THR B 1 20 ? -1.04 -18.938 -9.562 1 78.25 20 THR B O 1
ATOM 759 N N . ALA B 1 21 ? -1.757 -17.625 -8.008 1 79.81 21 ALA B N 1
ATOM 760 C CA . ALA B 1 21 ? -2.391 -16.734 -8.984 1 79.81 21 ALA B CA 1
ATOM 761 C C . ALA B 1 21 ? -1.346 -16.016 -9.828 1 79.81 21 ALA B C 1
ATOM 763 O O . ALA B 1 21 ? -0.22 -15.789 -9.375 1 79.81 21 ALA B O 1
ATOM 764 N N . SER B 1 22 ? -1.767 -15.773 -11.094 1 82.25 22 SER B N 1
ATOM 765 C CA . SER B 1 22 ? -0.91 -15.016 -12 1 82.25 22 SER B CA 1
ATOM 766 C C . SER B 1 22 ? -1.315 -13.547 -12.047 1 82.25 22 SER B C 1
ATOM 768 O O . SER B 1 22 ? -0.675 -12.742 -12.727 1 82.25 22 SER B O 1
ATOM 770 N N . LEU B 1 23 ? -2.502 -13.344 -11.43 1 84.12 23 LEU B N 1
ATOM 771 C CA . LEU B 1 23 ? -3.031 -11.984 -11.367 1 84.12 23 LEU B CA 1
ATOM 772 C C . LEU B 1 23 ? -3.371 -11.594 -9.938 1 84.12 23 LEU B C 1
ATOM 774 O O . LEU B 1 23 ? -3.949 -12.391 -9.188 1 84.12 23 LEU B O 1
ATOM 778 N N . LEU B 1 24 ? -2.803 -10.414 -9.586 1 87 24 LEU B N 1
ATOM 779 C CA . LEU B 1 24 ? -3.143 -9.852 -8.281 1 87 24 LEU B CA 1
ATOM 780 C C . LEU B 1 24 ? -3.627 -8.414 -8.422 1 87 24 LEU B C 1
ATOM 782 O O . LEU B 1 24 ? -3.07 -7.641 -9.203 1 87 24 LEU B O 1
ATOM 786 N N . THR B 1 25 ? -4.723 -8.148 -7.668 1 90.25 25 THR B N 1
ATOM 787 C CA . THR B 1 25 ? -5.254 -6.793 -7.672 1 90.25 25 THR B CA 1
ATOM 788 C C . THR B 1 25 ? -5.32 -6.234 -6.254 1 90.25 25 THR B C 1
ATOM 790 O O . THR B 1 25 ? -5.789 -6.906 -5.336 1 90.25 25 THR B O 1
ATOM 793 N N . LEU B 1 26 ? -4.797 -5.035 -6.102 1 92.38 26 LEU B N 1
ATOM 794 C CA . LEU B 1 26 ? -4.898 -4.305 -4.844 1 92.38 26 LEU B CA 1
ATOM 795 C C . LEU B 1 26 ? -5.641 -2.988 -5.035 1 92.38 26 LEU B C 1
ATOM 797 O O . LEU B 1 26 ? -5.426 -2.287 -6.027 1 92.38 26 LEU B O 1
ATOM 801 N N . ARG B 1 27 ? -6.504 -2.725 -4.078 1 95.44 27 ARG B N 1
ATOM 802 C CA . ARG B 1 27 ? -7.195 -1.441 -4.035 1 95.44 27 ARG B CA 1
ATOM 803 C C . ARG B 1 27 ? -6.809 -0.651 -2.791 1 95.44 27 ARG B C 1
ATOM 805 O O . ARG B 1 27 ? -6.957 -1.141 -1.668 1 95.44 27 ARG B O 1
ATOM 812 N N . ILE B 1 28 ? -6.262 0.521 -3.037 1 95.38 28 ILE B N 1
ATOM 813 C CA . ILE B 1 28 ? -5.801 1.377 -1.949 1 95.38 28 ILE B CA 1
ATOM 814 C C . ILE B 1 28 ? -6.613 2.67 -1.932 1 95.38 28 ILE B C 1
ATOM 816 O O . ILE B 1 28 ? -6.664 3.391 -2.93 1 95.38 28 ILE B O 1
ATOM 820 N N . LYS B 1 29 ? -7.262 2.965 -0.82 1 94.75 29 LYS B N 1
ATOM 821 C CA . LYS B 1 29 ? -7.965 4.223 -0.592 1 94.75 29 LYS B CA 1
ATOM 822 C C . LYS B 1 29 ? -7.215 5.102 0.406 1 94.75 29 LYS B C 1
ATOM 824 O O . LYS B 1 29 ? -6.859 4.648 1.494 1 94.75 29 LYS B O 1
ATOM 829 N N . VAL B 1 30 ? -7.008 6.41 -0.05 1 91.38 30 VAL B N 1
ATOM 830 C CA . VAL B 1 30 ? -6.262 7.328 0.806 1 91.38 30 VAL B CA 1
ATOM 831 C C . VAL B 1 30 ? -6.988 8.672 0.878 1 91.38 30 VAL B C 1
ATOM 833 O O . VAL B 1 30 ? -7.812 8.984 0.016 1 91.38 30 VAL B O 1
ATOM 836 N N . LYS B 1 31 ? -6.68 9.336 1.887 1 86.25 31 LYS B N 1
ATOM 837 C CA . LYS B 1 31 ? -7.227 10.68 2.012 1 86.25 31 LYS B CA 1
ATOM 838 C C . LYS B 1 31 ? -6.668 11.602 0.934 1 86.25 31 LYS B C 1
ATOM 840 O O . LYS B 1 31 ? -5.598 11.344 0.38 1 86.25 31 LYS B O 1
ATOM 845 N N . LYS B 1 32 ? -7.488 12.727 0.73 1 83.88 32 LYS B N 1
ATOM 846 C CA . LYS B 1 32 ? -6.996 13.742 -0.202 1 83.8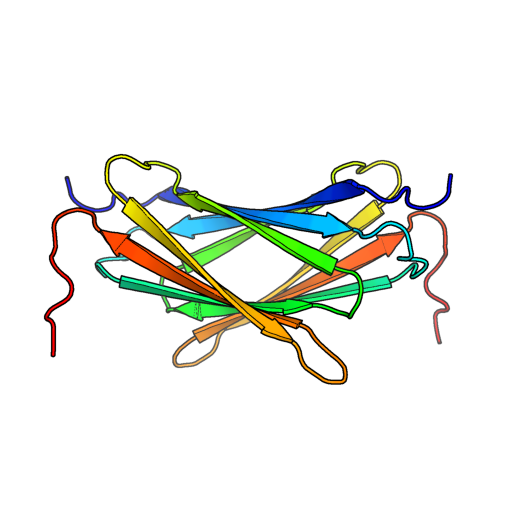8 32 LYS B CA 1
ATOM 847 C C . LYS B 1 32 ? -5.676 14.328 0.275 1 83.88 32 LYS B C 1
ATOM 849 O O . LYS B 1 32 ? -5.492 14.57 1.471 1 83.88 32 LYS B O 1
ATOM 854 N N . GLY B 1 33 ? -4.695 14.492 -0.695 1 84.12 33 GLY B N 1
ATOM 855 C CA . GLY B 1 33 ? -3.371 14.977 -0.336 1 84.12 33 GLY B CA 1
ATOM 856 C C . GLY B 1 33 ? -2.312 13.891 -0.353 1 84.12 33 GLY B C 1
ATOM 857 O O . GLY B 1 33 ? -1.116 14.18 -0.342 1 84.12 33 GLY B O 1
ATOM 858 N N . LEU B 1 34 ? -2.758 12.688 -0.316 1 86.25 34 LEU B N 1
ATOM 859 C CA . LEU B 1 34 ? -1.847 11.555 -0.479 1 86.25 34 LEU B CA 1
ATOM 860 C C . LEU B 1 34 ? -1.954 10.969 -1.882 1 86.25 34 LEU B C 1
ATOM 862 O O . LEU B 1 34 ? -3.02 11.023 -2.502 1 86.25 34 LEU B O 1
ATOM 866 N N . HIS B 1 35 ? -0.695 10.43 -2.33 1 90 35 HIS B N 1
ATOM 867 C CA . HIS B 1 35 ? -0.651 9.805 -3.648 1 90 35 HIS B CA 1
ATOM 868 C C . HIS B 1 35 ? 0.213 8.547 -3.637 1 90 35 HIS B C 1
ATOM 870 O O . HIS B 1 35 ? 1.351 8.578 -3.16 1 90 35 HIS B O 1
ATOM 876 N N . VAL B 1 36 ? -0.446 7.523 -4.168 1 93.62 36 VAL B N 1
ATOM 877 C CA . VAL B 1 36 ? 0.397 6.359 -4.418 1 93.62 36 VAL B CA 1
ATOM 878 C C . VAL B 1 36 ? 1.301 6.621 -5.617 1 93.62 36 VAL B C 1
ATOM 880 O O . VAL B 1 36 ? 0.816 6.828 -6.734 1 93.62 36 VAL B O 1
ATOM 883 N N . THR B 1 37 ? 2.588 6.617 -5.438 1 93.94 37 THR B N 1
ATOM 884 C CA . THR B 1 37 ? 3.512 7.035 -6.488 1 93.94 37 THR B CA 1
ATOM 885 C C . THR B 1 37 ? 4.094 5.82 -7.207 1 93.94 37 THR B C 1
ATOM 887 O O . THR B 1 37 ? 4.531 5.926 -8.359 1 93.94 37 THR B O 1
ATOM 890 N N . ALA B 1 38 ? 4.145 4.691 -6.52 1 94.12 38 ALA B N 1
ATOM 891 C CA . ALA B 1 38 ? 4.762 3.535 -7.168 1 94.12 38 ALA B CA 1
ATOM 892 C C . ALA B 1 38 ? 4.297 2.232 -6.523 1 94.12 38 ALA B C 1
ATOM 894 O O . ALA B 1 38 ? 3.879 2.221 -5.363 1 94.12 38 ALA B O 1
ATOM 895 N N . ALA B 1 39 ? 4.246 1.267 -7.273 1 93.5 39 ALA B N 1
ATOM 896 C CA . ALA B 1 39 ? 4.129 -0.133 -6.871 1 93.5 39 ALA B CA 1
ATOM 897 C C . ALA B 1 39 ? 5.238 -0.977 -7.492 1 93.5 39 ALA B C 1
ATOM 899 O O . ALA B 1 39 ? 5.477 -0.914 -8.703 1 93.5 39 ALA B O 1
ATOM 900 N N . ARG B 1 40 ? 5.82 -1.682 -6.547 1 91.25 40 ARG B N 1
ATOM 901 C CA . ARG B 1 40 ? 6.996 -2.395 -7.043 1 91.25 40 ARG B CA 1
ATOM 902 C C . ARG B 1 40 ? 6.973 -3.855 -6.609 1 91.25 40 ARG B C 1
ATOM 904 O O . ARG B 1 40 ? 6.996 -4.156 -5.41 1 91.25 40 ARG B O 1
ATOM 911 N N . PRO B 1 41 ? 6.93 -4.754 -7.652 1 87.38 41 PRO B N 1
ATOM 912 C CA . PRO B 1 41 ? 7.141 -6.156 -7.285 1 87.38 41 PRO B CA 1
ATOM 913 C C . PRO B 1 41 ? 8.586 -6.453 -6.887 1 87.38 41 PRO B C 1
ATOM 915 O O . PRO B 1 41 ? 9.508 -5.797 -7.371 1 87.38 41 PRO B O 1
ATOM 918 N N . ALA B 1 42 ? 8.766 -7.371 -6.039 1 84.31 42 ALA B N 1
ATOM 919 C CA . ALA B 1 42 ? 10.109 -7.727 -5.59 1 84.31 42 ALA B CA 1
ATOM 920 C C . ALA B 1 42 ? 10.961 -8.242 -6.75 1 84.31 42 ALA B C 1
ATOM 922 O O . ALA B 1 42 ? 12.18 -8.086 -6.75 1 84.31 42 ALA B O 1
ATOM 923 N N . GLN B 1 43 ? 10.305 -8.922 -7.637 1 85.56 43 GLN B N 1
ATOM 924 C CA . GLN B 1 43 ? 10.984 -9.438 -8.82 1 85.56 43 GLN B CA 1
ATOM 925 C C . GLN B 1 43 ? 10.398 -8.852 -10.094 1 85.56 43 GLN B C 1
ATOM 927 O O . GLN B 1 43 ? 9.586 -9.5 -10.766 1 85.56 43 GLN B O 1
ATOM 932 N N . PRO B 1 44 ? 10.898 -7.715 -10.531 1 83.69 44 PRO B N 1
ATOM 933 C CA . PRO B 1 44 ? 10.297 -7 -11.656 1 83.69 44 PRO B CA 1
ATOM 934 C C . PRO B 1 44 ? 10.523 -7.711 -12.992 1 83.69 44 PRO B C 1
ATOM 936 O O . PRO B 1 44 ? 9.891 -7.367 -13.992 1 83.69 44 PRO B O 1
ATOM 939 N N . THR B 1 45 ? 11.359 -8.641 -13 1 82.69 45 THR B N 1
ATOM 940 C CA . THR B 1 45 ? 11.555 -9.414 -14.227 1 82.69 45 THR B CA 1
ATOM 941 C C . THR B 1 45 ? 10.461 -10.469 -14.375 1 82.69 45 THR B C 1
ATOM 943 O O . THR B 1 45 ? 10.242 -10.992 -15.469 1 82.69 45 THR B O 1
ATOM 946 N N . LEU B 1 46 ? 9.758 -10.781 -13.273 1 83.19 46 LEU B N 1
ATOM 947 C CA . LEU B 1 46 ? 8.766 -11.852 -13.289 1 83.19 46 LEU B CA 1
ATOM 948 C C . LEU B 1 46 ? 7.355 -11.289 -13.188 1 83.19 46 LEU B C 1
ATOM 950 O O . LEU B 1 46 ? 6.383 -11.969 -13.531 1 83.19 46 LEU B O 1
ATOM 954 N N . TRP B 1 47 ? 7.359 -10.039 -12.68 1 85.5 47 TRP B N 1
ATOM 955 C CA . TRP B 1 47 ? 6.051 -9.422 -12.508 1 85.5 47 TRP B CA 1
ATOM 956 C C . TRP B 1 47 ? 6.039 -8.008 -13.078 1 85.5 47 TRP B C 1
ATOM 958 O O . TRP B 1 47 ? 7.031 -7.281 -12.984 1 85.5 47 TRP B O 1
ATOM 968 N N . THR B 1 48 ? 4.758 -7.746 -13.625 1 88.88 48 THR B N 1
ATOM 969 C CA . THR B 1 48 ? 4.512 -6.359 -14 1 88.88 48 THR B CA 1
ATOM 970 C C . THR B 1 48 ? 3.41 -5.754 -13.141 1 88.88 48 THR B C 1
ATOM 972 O O . THR B 1 48 ? 2.531 -6.465 -12.656 1 88.88 48 THR B O 1
ATOM 975 N N . ALA B 1 49 ? 3.578 -4.461 -12.961 1 91.5 49 ALA B N 1
ATOM 976 C CA . ALA B 1 49 ? 2.586 -3.758 -12.148 1 91.5 49 ALA B CA 1
ATOM 977 C C . ALA B 1 49 ? 2.043 -2.535 -12.883 1 91.5 49 ALA B C 1
ATOM 979 O O . ALA B 1 49 ? 2.797 -1.819 -13.555 1 91.5 49 ALA B O 1
ATOM 980 N N . LYS B 1 50 ? 0.731 -2.393 -12.867 1 93.12 50 LYS B N 1
ATOM 981 C CA . LYS B 1 50 ? 0.052 -1.21 -13.391 1 93.12 50 LYS B CA 1
ATOM 982 C C . LYS B 1 50 ? -0.712 -0.482 -12.289 1 93.12 50 LYS B C 1
ATOM 984 O O . LYS B 1 50 ? -1.353 -1.116 -11.445 1 93.12 50 LYS B O 1
ATOM 989 N N . LEU B 1 51 ? -0.527 0.874 -12.406 1 95.38 51 LEU B N 1
ATOM 990 C CA . LEU B 1 51 ? -1.242 1.704 -11.445 1 95.38 51 LEU B CA 1
ATOM 991 C C . LEU B 1 51 ? -2.318 2.533 -12.133 1 95.38 51 LEU B C 1
ATOM 993 O O . LEU B 1 51 ? -2.031 3.26 -13.094 1 95.38 51 LEU B O 1
ATOM 997 N N . ASP B 1 52 ? -3.604 2.336 -11.68 1 96.38 52 ASP B N 1
ATOM 998 C CA . ASP B 1 52 ? -4.711 3.193 -12.094 1 96.38 52 ASP B CA 1
ATOM 999 C C . ASP B 1 52 ? -5.211 4.043 -10.93 1 96.38 52 ASP B C 1
ATOM 1001 O O . ASP B 1 52 ? -5.566 3.516 -9.875 1 96.38 52 ASP B O 1
ATOM 1005 N N . ARG B 1 53 ? -5.262 5.363 -11.164 1 94.44 53 ARG B N 1
ATOM 1006 C CA . ARG B 1 53 ? -5.641 6.281 -10.094 1 94.44 53 ARG B CA 1
ATOM 1007 C C . ARG B 1 53 ? -7 6.914 -10.375 1 94.44 53 ARG B C 1
ATOM 1009 O O . ARG B 1 53 ? -7.281 7.316 -11.508 1 94.44 53 ARG B O 1
ATOM 1016 N N . PHE B 1 54 ? -7.742 6.941 -9.266 1 94.44 54 PHE B N 1
ATOM 1017 C CA . PHE B 1 54 ? -9.078 7.527 -9.344 1 94.44 54 PHE B CA 1
ATOM 1018 C C . PHE B 1 54 ? -9.266 8.586 -8.266 1 94.44 54 PHE B C 1
ATOM 1020 O O . PHE B 1 54 ? -9.016 8.328 -7.086 1 94.44 54 PHE B O 1
ATOM 1027 N N . LYS B 1 55 ? -9.625 9.734 -8.773 1 89.44 55 LYS B N 1
ATOM 1028 C CA . LYS B 1 55 ? -9.852 10.828 -7.832 1 89.44 55 LYS B CA 1
ATOM 1029 C C . LYS B 1 55 ? -11.336 10.969 -7.488 1 89.44 55 LYS B C 1
ATOM 1031 O O . LYS B 1 55 ? -12.172 11.07 -8.383 1 89.44 55 LYS B O 1
ATOM 1036 N N . GLY B 1 56 ? -11.57 10.852 -6.191 1 87.5 56 GLY B N 1
ATOM 1037 C CA . GLY B 1 56 ? -12.914 11.102 -5.707 1 87.5 56 GLY B CA 1
ATOM 1038 C C . GLY B 1 56 ? -13.031 12.383 -4.906 1 87.5 56 GLY B C 1
ATOM 1039 O O . GLY B 1 56 ? -12.078 13.172 -4.84 1 87.5 56 GLY B O 1
ATOM 1040 N N . SER B 1 57 ? -14.297 12.633 -4.445 1 86.56 57 SER B N 1
ATOM 1041 C CA . SER B 1 57 ? -14.531 13.867 -3.709 1 86.56 57 SER B CA 1
ATOM 1042 C C . SER B 1 57 ? -13.812 13.859 -2.365 1 86.56 57 SER B C 1
ATOM 1044 O O . SER B 1 57 ? -13.281 14.883 -1.935 1 86.56 57 SER B O 1
ATOM 1046 N N . ARG B 1 58 ? -13.797 12.656 -1.749 1 85.19 58 ARG B N 1
ATOM 1047 C CA . ARG B 1 58 ? -13.219 12.633 -0.409 1 85.19 58 ARG B CA 1
ATOM 1048 C C . ARG B 1 58 ? -11.969 11.766 -0.368 1 85.19 58 ARG B C 1
ATOM 1050 O O . ARG B 1 58 ? -11.141 11.906 0.534 1 85.19 58 ARG B O 1
ATOM 1057 N N . HIS B 1 59 ? -11.805 10.82 -1.287 1 89.94 59 HIS B N 1
ATOM 1058 C CA . HIS B 1 59 ? -10.664 9.914 -1.292 1 89.94 59 HIS B CA 1
ATOM 1059 C C . HIS B 1 59 ? -10.117 9.727 -2.703 1 89.94 59 HIS B C 1
ATOM 1061 O O . HIS B 1 59 ? -10.828 9.945 -3.684 1 89.94 59 HIS B O 1
ATOM 1067 N N . HIS B 1 60 ? -8.844 9.414 -2.691 1 93.25 60 HIS B N 1
ATOM 1068 C CA . HIS B 1 60 ? -8.242 8.867 -3.902 1 93.25 60 HIS B CA 1
ATOM 1069 C C . HIS B 1 60 ? -8.156 7.348 -3.838 1 93.25 60 HIS B C 1
ATOM 1071 O O . HIS B 1 60 ? -7.863 6.785 -2.781 1 93.25 60 HIS B O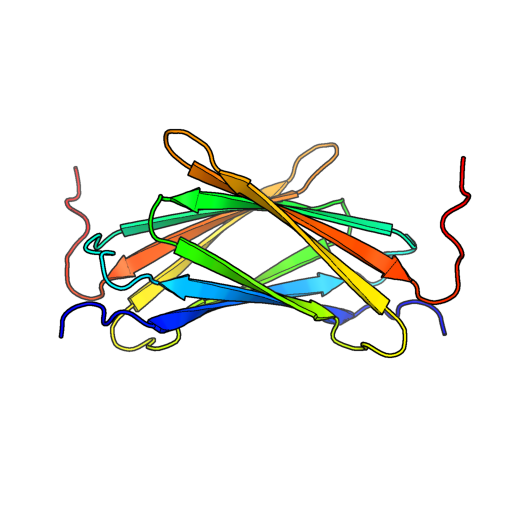 1
ATOM 1077 N N . THR B 1 61 ? -8.492 6.742 -4.93 1 95.94 61 THR B N 1
ATOM 1078 C CA . THR B 1 61 ? -8.391 5.289 -5.012 1 95.94 61 THR B CA 1
ATOM 1079 C C . THR B 1 61 ? -7.371 4.875 -6.066 1 95.94 61 THR B C 1
ATOM 1081 O O . THR B 1 61 ? -7.348 5.434 -7.164 1 95.94 61 THR B O 1
ATOM 1084 N N . THR B 1 62 ? -6.508 3.998 -5.684 1 95.75 62 THR B N 1
ATOM 1085 C CA . THR B 1 62 ? -5.555 3.441 -6.641 1 95.75 62 THR B CA 1
ATOM 1086 C C . THR B 1 62 ? -5.758 1.937 -6.793 1 95.75 62 THR B C 1
ATOM 1088 O O . THR B 1 62 ? -5.766 1.204 -5.801 1 95.75 62 THR B O 1
ATOM 1091 N N . LEU B 1 63 ? -5.969 1.584 -8.023 1 96.75 63 LEU B N 1
ATOM 1092 C CA . LEU B 1 63 ? -6 0.164 -8.359 1 96.75 63 LEU B CA 1
ATOM 1093 C C . LEU B 1 63 ? -4.645 -0.3 -8.883 1 96.75 63 LEU B C 1
ATOM 1095 O O . LEU B 1 63 ? -4.137 0.245 -9.859 1 96.75 63 LEU B O 1
ATOM 1099 N N . ILE B 1 64 ? -4.113 -1.29 -8.18 1 95.44 64 ILE B N 1
ATOM 1100 C CA . ILE B 1 64 ? -2.861 -1.873 -8.648 1 95.44 64 ILE B CA 1
ATOM 1101 C C . ILE B 1 64 ? -3.113 -3.285 -9.172 1 95.44 64 ILE B C 1
ATOM 1103 O O . ILE B 1 64 ? -3.643 -4.137 -8.461 1 95.44 64 ILE B O 1
ATOM 1107 N N . THR B 1 65 ? -2.756 -3.465 -10.383 1 93.12 65 THR B N 1
ATOM 1108 C CA . THR B 1 65 ? -2.859 -4.781 -11 1 93.12 65 THR B CA 1
ATOM 1109 C C . THR B 1 65 ? -1.474 -5.359 -11.281 1 93.12 65 THR B C 1
ATOM 1111 O O . THR B 1 65 ? -0.68 -4.754 -12.008 1 93.12 65 THR B O 1
ATOM 1114 N N . CYS B 1 66 ? -1.208 -6.461 -10.664 1 89.19 66 CYS B N 1
ATOM 1115 C CA . CYS B 1 66 ? 0.057 -7.152 -10.898 1 89.19 66 CYS B CA 1
ATOM 1116 C C . CYS B 1 66 ? -0.163 -8.453 -11.656 1 89.19 66 CYS B C 1
ATOM 1118 O O . CYS B 1 66 ? -1.038 -9.242 -11.297 1 89.19 66 CYS B O 1
ATOM 1120 N N . HIS B 1 67 ? 0.645 -8.641 -12.727 1 87.44 67 HIS B N 1
ATOM 1121 C CA . HIS B 1 67 ? 0.531 -9.828 -13.555 1 87.44 67 HIS B CA 1
ATOM 1122 C C . HIS B 1 67 ? 1.889 -10.5 -13.75 1 87.44 67 HIS B C 1
ATOM 1124 O O . HIS B 1 67 ? 2.906 -9.812 -13.898 1 87.44 67 HIS B O 1
ATOM 1130 N N . ARG B 1 68 ? 1.801 -11.836 -13.609 1 82.62 68 ARG B N 1
ATOM 1131 C CA . ARG B 1 68 ? 3.02 -12.562 -13.953 1 82.62 68 ARG B CA 1
ATOM 1132 C C . ARG B 1 68 ? 3.434 -12.281 -15.398 1 82.62 68 ARG B C 1
ATOM 1134 O O . ARG B 1 68 ? 2.607 -12.352 -16.312 1 82.62 68 ARG B O 1
ATOM 1141 N N . ALA B 1 69 ? 4.668 -11.883 -15.32 1 77.19 69 ALA B N 1
ATOM 1142 C CA . ALA B 1 69 ? 5.199 -11.57 -16.641 1 77.19 69 ALA B CA 1
ATOM 1143 C C . ALA B 1 69 ? 5.223 -12.805 -17.531 1 77.19 69 ALA B C 1
ATOM 1145 O O . ALA B 1 69 ? 5.504 -13.914 -17.062 1 77.19 69 ALA B O 1
ATOM 1146 N N . GLY B 1 70 ? 4.773 -12.547 -18.766 1 72.31 70 GLY B N 1
ATOM 1147 C CA . GLY B 1 70 ? 4.766 -13.617 -19.766 1 72.31 70 GLY B CA 1
ATOM 1148 C C . GLY B 1 70 ? 3.414 -14.289 -19.906 1 72.31 70 GLY B C 1
ATOM 1149 O O . GLY B 1 70 ? 3.166 -15 -20.875 1 72.31 70 GLY B O 1
ATOM 1150 N N . LEU B 1 71 ? 2.699 -14.523 -18.719 1 60.78 71 LEU B N 1
ATOM 1151 C CA . LEU B 1 71 ? 1.374 -15.094 -18.922 1 60.78 71 LEU B CA 1
ATOM 1152 C C . LEU B 1 71 ? 0.419 -14.062 -19.516 1 60.78 71 LEU B C 1
ATOM 1154 O O . LEU B 1 71 ? 0.3 -12.953 -18.984 1 60.78 71 LEU B O 1
ATOM 1158 N N . THR B 1 72 ? 0.486 -13.828 -20.797 1 52.38 72 THR B N 1
ATOM 1159 C CA . THR B 1 72 ? -0.438 -13.008 -21.578 1 52.38 72 THR B CA 1
ATOM 1160 C C . THR B 1 72 ? -1.831 -13.023 -20.953 1 52.38 72 THR B C 1
ATOM 1162 O O . THR B 1 72 ? -2.377 -14.094 -20.672 1 52.38 72 THR B O 1
ATOM 1165 N N . GLU B 1 73 ? -2.18 -11.953 -20.219 1 50.78 73 GLU B N 1
ATOM 1166 C CA . GLU B 1 73 ? -3.6 -11.875 -19.891 1 50.78 73 GLU B CA 1
ATOM 1167 C C . GLU B 1 73 ? -4.469 -12.383 -21.031 1 50.78 73 GLU B C 1
ATOM 1169 O O . GLU B 1 73 ? -4.219 -12.062 -22.203 1 50.78 73 GLU B O 1
ATOM 1174 N N . PRO B 1 74 ? -5.184 -13.438 -20.938 1 43.66 74 PRO B N 1
ATOM 1175 C CA . PRO B 1 74 ? -6.109 -13.75 -22.031 1 43.66 74 PRO B CA 1
ATOM 1176 C C . PRO B 1 74 ? -6.996 -12.562 -22.406 1 43.66 74 PRO B C 1
ATOM 1178 O O . PRO B 1 74 ? -7.523 -11.875 -21.531 1 43.66 74 PRO B O 1
ATOM 1181 N N . ASP B 1 75 ? -6.508 -11.664 -23.375 1 41.03 75 ASP B N 1
ATOM 1182 C CA . ASP B 1 75 ? -7.5 -10.805 -24.016 1 41.03 75 ASP B CA 1
ATOM 1183 C C . ASP B 1 75 ? -8.875 -11.469 -24.031 1 41.03 75 ASP B C 1
ATOM 1185 O O . ASP B 1 75 ? -9.078 -12.492 -24.672 1 41.03 75 ASP B O 1
ATOM 1189 N N . SER B 1 76 ? -9.445 -11.672 -22.922 1 31.94 76 SER B N 1
ATOM 1190 C CA . SER B 1 76 ? -10.812 -12.047 -23.266 1 31.94 76 SER B CA 1
ATOM 1191 C C . SER B 1 76 ? -11.523 -10.93 -24.016 1 31.94 76 SER B C 1
ATOM 1193 O O . SER B 1 76 ? -11.211 -9.75 -23.812 1 31.94 76 SER B O 1
#